Protein AF-A0A9D0W430-F1 (afdb_monomer_lite)

pLDDT: mean 89.73, std 10.78, range [37.84, 97.94]

Radius of gyration: 21.1 Å; chains: 1; bounding box: 43×38×66 Å

Structure (mmCIF, N/CA/C/O backbone):
data_AF-A0A9D0W430-F1
#
_entry.id   AF-A0A9D0W430-F1
#
loop_
_atom_site.group_PDB
_atom_site.id
_atom_site.type_symbol
_atom_site.label_atom_id
_atom_site.label_alt_id
_atom_site.label_comp_id
_atom_site.label_asym_id
_atom_site.label_entity_id
_atom_site.label_seq_id
_atom_site.pdbx_PDB_ins_code
_atom_site.Cartn_x
_atom_site.Cartn_y
_atom_site.Cartn_z
_atom_site.occupancy
_atom_site.B_iso_or_equiv
_atom_site.auth_seq_id
_atom_site.auth_comp_id
_atom_site.auth_asym_id
_atom_site.auth_atom_id
_atom_site.pdbx_PDB_model_num
ATOM 1 N N . MET A 1 1 ? 15.452 22.248 -36.991 1.00 37.84 1 MET A N 1
ATOM 2 C CA . MET A 1 1 ? 14.142 22.224 -36.306 1.00 37.84 1 MET A CA 1
ATOM 3 C C . MET A 1 1 ? 14.072 20.968 -35.444 1.00 37.84 1 MET A C 1
ATOM 5 O O . MET A 1 1 ? 13.677 19.926 -35.947 1.00 37.84 1 MET A O 1
ATOM 9 N N . SER A 1 2 ? 14.527 21.017 -34.186 1.00 43.28 2 SER A N 1
ATOM 10 C CA . SER A 1 2 ? 14.255 19.931 -33.238 1.00 43.28 2 SER A CA 1
ATOM 11 C C . SER A 1 2 ? 12.850 20.156 -32.694 1.00 43.28 2 SER A C 1
ATOM 13 O O . SER A 1 2 ? 12.594 21.106 -31.958 1.00 43.28 2 SER A O 1
ATOM 15 N N . GLN A 1 3 ? 11.899 19.331 -33.122 1.00 42.31 3 GLN A N 1
ATOM 16 C CA . GLN A 1 3 ? 10.609 19.308 -32.454 1.00 42.31 3 GLN A CA 1
ATOM 17 C C . GLN A 1 3 ? 10.858 18.815 -31.029 1.00 42.31 3 GLN A C 1
ATOM 19 O O . GLN A 1 3 ? 11.274 17.676 -30.820 1.00 42.31 3 GLN A O 1
ATOM 24 N N . LEU A 1 4 ? 10.681 19.708 -30.053 1.00 47.97 4 LEU A N 1
ATOM 25 C CA . LEU A 1 4 ? 10.604 19.346 -28.647 1.00 47.97 4 LEU A CA 1
ATOM 26 C C . LEU A 1 4 ? 9.421 18.394 -28.516 1.00 47.97 4 LEU A C 1
ATOM 28 O O . LEU A 1 4 ? 8.266 18.813 -28.528 1.00 47.97 4 LEU A O 1
ATOM 32 N N . GLN A 1 5 ? 9.729 17.104 -28.453 1.00 48.03 5 GLN A N 1
ATOM 33 C CA . GLN A 1 5 ? 8.785 16.046 -28.155 1.00 48.03 5 GLN A CA 1
ATOM 34 C C . GLN A 1 5 ? 8.274 16.296 -26.731 1.00 48.03 5 GLN A C 1
ATOM 36 O O . GLN A 1 5 ? 8.868 15.840 -25.755 1.00 48.03 5 GLN A O 1
ATOM 41 N N . GLN A 1 6 ? 7.224 17.113 -26.603 1.00 46.03 6 GLN A N 1
ATOM 42 C CA . GLN A 1 6 ? 6.538 17.323 -25.337 1.00 46.03 6 GLN A CA 1
ATOM 43 C C . GLN A 1 6 ? 6.078 15.952 -24.850 1.00 46.03 6 GLN A C 1
ATOM 45 O O . GLN A 1 6 ? 5.343 15.243 -25.541 1.00 46.03 6 GLN A O 1
ATOM 50 N N . SER A 1 7 ? 6.581 15.532 -23.689 1.00 48.78 7 SER A N 1
ATOM 51 C CA . SER A 1 7 ? 6.160 14.273 -23.096 1.00 48.78 7 SER A CA 1
ATOM 52 C C . SER A 1 7 ? 4.683 14.394 -22.745 1.00 48.78 7 SER A C 1
ATOM 54 O O . SER A 1 7 ? 4.326 15.157 -21.855 1.00 48.78 7 SER A O 1
ATOM 56 N N . ILE A 1 8 ? 3.843 13.619 -23.430 1.00 60.22 8 ILE A N 1
ATOM 57 C CA . ILE A 1 8 ? 2.397 13.505 -23.171 1.00 60.22 8 ILE A CA 1
ATOM 58 C C . ILE A 1 8 ? 2.136 13.007 -21.730 1.00 60.22 8 ILE A C 1
ATOM 60 O O . ILE A 1 8 ? 1.049 13.176 -21.187 1.00 60.22 8 ILE A O 1
ATOM 64 N N . HIS A 1 9 ? 3.149 12.420 -21.083 1.00 67.00 9 HIS A N 1
ATOM 65 C CA . HIS A 1 9 ? 3.088 11.936 -19.710 1.00 67.00 9 HIS A CA 1
ATOM 66 C C . HIS A 1 9 ? 3.486 13.019 -18.687 1.00 67.00 9 HIS A C 1
ATOM 68 O O . HIS A 1 9 ? 4.538 13.648 -18.862 1.00 67.00 9 HIS A O 1
ATOM 74 N N . PRO A 1 10 ? 2.695 13.199 -17.608 1.00 71.06 10 PRO A N 1
ATOM 75 C CA . PRO A 1 10 ? 3.029 14.085 -16.497 1.00 71.06 10 PRO A CA 1
ATOM 76 C C . PRO A 1 10 ? 4.407 13.763 -15.906 1.00 71.06 10 PRO A C 1
ATOM 78 O O . PRO A 1 10 ? 4.806 12.600 -15.823 1.00 71.06 10 PRO A O 1
ATOM 81 N N . GLN A 1 11 ? 5.134 14.797 -15.484 1.00 80.38 11 GLN A N 1
ATOM 82 C CA . GLN A 1 11 ? 6.411 14.663 -14.784 1.00 80.38 11 GLN A CA 1
ATOM 83 C C . GLN A 1 11 ? 6.287 15.217 -13.369 1.00 80.38 11 GLN A C 1
ATOM 85 O O . GLN A 1 11 ? 5.570 16.188 -13.134 1.00 80.38 11 GLN A O 1
ATOM 90 N N . TRP A 1 12 ? 7.032 14.626 -12.436 1.00 85.31 12 TRP A N 1
ATOM 91 C CA . TRP A 1 12 ? 7.123 15.133 -11.072 1.00 85.31 12 TRP A CA 1
ATOM 92 C C . TRP A 1 12 ? 7.703 16.547 -11.062 1.00 85.31 12 TRP A C 1
ATOM 94 O O . TRP A 1 12 ? 8.753 16.796 -11.654 1.00 85.31 12 TRP A O 1
ATOM 104 N N . SER A 1 13 ? 7.052 17.452 -10.332 1.00 85.44 13 SER A N 1
ATOM 105 C CA . SER A 1 13 ? 7.482 18.849 -10.193 1.00 85.44 13 SER A CA 1
ATOM 106 C C . SER A 1 13 ? 8.866 18.991 -9.551 1.00 85.44 13 SER A C 1
ATOM 108 O O . SER A 1 13 ? 9.588 19.948 -9.823 1.00 85.44 13 SER A O 1
ATOM 110 N N . SER A 1 14 ? 9.258 18.040 -8.698 1.00 90.88 14 SER A N 1
ATOM 111 C CA . SER A 1 14 ? 10.585 17.988 -8.086 1.00 90.88 14 SER A CA 1
ATOM 112 C C . SER A 1 14 ? 10.960 16.572 -7.642 1.00 90.88 14 SER A C 1
ATOM 114 O O . SER A 1 14 ? 10.108 15.699 -7.468 1.00 90.88 14 SER A O 1
ATOM 116 N N . ARG A 1 15 ? 12.254 16.357 -7.366 1.00 90.44 15 ARG A N 1
ATOM 117 C CA . ARG A 1 15 ? 12.740 15.125 -6.720 1.00 90.44 15 ARG A CA 1
ATOM 118 C C . ARG A 1 15 ? 12.064 14.887 -5.367 1.00 90.44 15 ARG A C 1
ATOM 120 O O . ARG A 1 15 ? 11.788 13.743 -5.026 1.00 90.44 15 ARG A O 1
ATOM 127 N N . MET A 1 16 ? 11.804 15.954 -4.610 1.00 92.94 16 MET A N 1
ATOM 128 C CA . MET A 1 16 ? 11.148 15.848 -3.308 1.00 92.94 16 MET A CA 1
ATOM 129 C C . MET A 1 16 ? 9.696 15.389 -3.458 1.00 92.94 16 MET A C 1
ATOM 131 O O . MET A 1 16 ? 9.273 14.503 -2.726 1.00 92.94 16 MET A O 1
ATOM 135 N N . ALA A 1 17 ? 8.969 15.914 -4.450 1.00 90.62 17 ALA A N 1
ATOM 136 C CA . ALA A 1 17 ? 7.609 15.472 -4.754 1.00 90.62 17 ALA A CA 1
ATOM 137 C C . ALA A 1 17 ? 7.566 13.969 -5.073 1.00 90.62 17 ALA A C 1
ATOM 139 O O . ALA A 1 17 ? 6.748 13.250 -4.506 1.00 90.62 17 ALA A O 1
ATOM 140 N N . PHE A 1 18 ? 8.511 13.475 -5.883 1.00 90.31 18 PHE A N 1
ATOM 141 C CA . PHE A 1 18 ? 8.633 12.041 -6.157 1.00 90.31 18 PHE A CA 1
ATOM 142 C C . PHE A 1 18 ? 8.905 11.216 -4.890 1.00 90.31 18 PHE A C 1
ATOM 144 O O . PHE A 1 18 ? 8.244 10.207 -4.664 1.00 90.31 18 PHE A O 1
ATOM 151 N N . ILE A 1 19 ? 9.862 11.635 -4.051 1.00 92.31 19 ILE A N 1
ATOM 152 C CA . ILE A 1 19 ? 10.210 10.905 -2.820 1.00 92.31 19 ILE A CA 1
ATOM 153 C C . ILE A 1 19 ? 9.023 10.870 -1.854 1.00 92.31 19 ILE A C 1
ATOM 155 O O . ILE A 1 19 ? 8.736 9.819 -1.285 1.00 92.31 19 ILE A O 1
ATOM 159 N N . LEU A 1 20 ? 8.316 11.989 -1.682 1.00 92.25 20 LEU A N 1
ATOM 160 C CA . LEU A 1 20 ? 7.143 12.068 -0.813 1.00 92.25 20 LEU A CA 1
ATOM 161 C C . LEU A 1 20 ? 5.995 11.198 -1.333 1.00 92.25 20 LEU A C 1
ATOM 163 O O . LEU A 1 20 ? 5.412 10.454 -0.550 1.00 92.25 20 LEU A O 1
ATOM 167 N N . ALA A 1 21 ? 5.719 11.224 -2.640 1.00 90.75 21 ALA A N 1
ATOM 168 C CA . ALA A 1 21 ? 4.700 10.372 -3.248 1.00 90.75 21 ALA A CA 1
ATOM 169 C C . ALA A 1 21 ? 5.042 8.878 -3.105 1.00 90.75 21 ALA A C 1
ATOM 171 O O . ALA A 1 21 ? 4.198 8.090 -2.683 1.00 90.75 21 ALA A O 1
ATOM 172 N N . ALA A 1 22 ? 6.293 8.489 -3.378 1.00 90.94 22 ALA A N 1
ATOM 173 C CA . ALA A 1 22 ? 6.753 7.110 -3.216 1.00 90.94 22 ALA A CA 1
ATOM 174 C C . ALA A 1 22 ? 6.700 6.650 -1.748 1.00 90.94 22 ALA A C 1
ATOM 176 O O . ALA A 1 22 ? 6.273 5.534 -1.457 1.00 90.94 22 ALA A O 1
ATOM 177 N N . THR A 1 23 ? 7.079 7.526 -0.814 1.00 92.25 23 THR A N 1
ATOM 178 C CA . THR A 1 23 ? 7.006 7.240 0.627 1.00 92.25 23 THR A CA 1
ATOM 179 C C . THR A 1 23 ? 5.556 7.090 1.077 1.00 92.25 23 THR A C 1
ATOM 181 O O . THR A 1 23 ? 5.243 6.139 1.783 1.00 92.25 23 THR A O 1
ATOM 184 N N . GLY A 1 24 ? 4.657 7.971 0.631 1.00 90.12 24 GLY A N 1
ATOM 185 C CA . GLY A 1 24 ? 3.225 7.877 0.923 1.00 90.12 24 GLY A CA 1
ATOM 186 C C . GLY A 1 24 ? 2.564 6.629 0.332 1.00 90.12 24 GLY A C 1
ATOM 187 O O . GLY A 1 24 ? 1.658 6.075 0.942 1.00 90.12 24 GLY A O 1
ATOM 188 N N . ALA A 1 25 ? 3.042 6.142 -0.817 1.00 88.62 25 ALA A N 1
ATOM 189 C CA . ALA A 1 25 ? 2.579 4.880 -1.393 1.00 88.62 25 ALA A CA 1
ATOM 190 C C . ALA A 1 25 ? 3.052 3.649 -0.594 1.00 88.62 25 ALA A C 1
ATOM 192 O O . ALA A 1 25 ? 2.334 2.655 -0.520 1.00 88.62 25 ALA A O 1
ATOM 193 N N . ALA A 1 26 ? 4.246 3.706 0.008 1.00 89.62 26 ALA A N 1
ATOM 194 C CA . ALA A 1 26 ? 4.822 2.602 0.780 1.00 89.62 26 ALA A CA 1
ATOM 195 C C . ALA A 1 26 ? 4.385 2.587 2.258 1.00 89.62 26 ALA A C 1
ATOM 197 O O . ALA A 1 26 ? 4.288 1.524 2.874 1.00 89.62 26 ALA A O 1
ATOM 198 N N . VAL A 1 27 ? 4.138 3.758 2.848 1.00 89.56 27 VAL A N 1
ATOM 199 C CA . VAL A 1 27 ? 3.725 3.910 4.247 1.00 89.56 27 VAL A CA 1
ATOM 200 C C . VAL A 1 27 ? 2.207 4.016 4.313 1.00 89.56 27 VAL A C 1
ATOM 202 O O . VAL A 1 27 ? 1.622 5.008 3.895 1.00 89.56 27 VAL A O 1
ATOM 205 N N . GLY A 1 28 ? 1.555 3.010 4.894 1.00 87.19 28 GLY A N 1
ATOM 206 C CA . GLY A 1 28 ? 0.102 3.007 5.030 1.00 87.19 28 GLY A CA 1
ATOM 207 C C . GLY A 1 28 ? -0.407 2.111 6.150 1.00 87.19 28 GLY A C 1
ATOM 208 O O . GLY A 1 28 ? 0.360 1.616 6.979 1.00 87.19 28 GLY A O 1
ATOM 209 N N . LEU A 1 29 ? -1.721 1.871 6.137 1.00 83.00 29 LEU A N 1
ATOM 210 C CA . LEU A 1 29 ? -2.430 1.029 7.104 1.00 83.00 29 LEU A CA 1
ATOM 211 C C . LEU A 1 29 ? -1.774 -0.340 7.258 1.00 83.00 29 LEU A C 1
ATOM 213 O O . LEU A 1 29 ? -1.649 -0.803 8.384 1.00 83.00 29 LEU A O 1
ATOM 217 N N . GLY A 1 30 ? -1.263 -0.929 6.167 1.00 83.19 30 GLY A N 1
ATOM 218 C CA . GLY A 1 30 ? -0.499 -2.184 6.166 1.00 83.19 30 GLY A CA 1
ATOM 219 C C . GLY A 1 30 ? 0.532 -2.297 7.298 1.00 83.19 30 GLY A C 1
ATOM 220 O O . GLY A 1 30 ? 0.543 -3.303 8.013 1.00 83.19 30 GLY A O 1
ATOM 221 N N . ASN A 1 31 ? 1.314 -1.236 7.517 1.00 89.94 31 ASN A N 1
ATOM 222 C CA . ASN A 1 31 ? 2.367 -1.189 8.535 1.00 89.94 31 ASN A CA 1
ATOM 223 C C . ASN A 1 31 ? 1.819 -1.016 9.957 1.00 89.94 31 ASN A C 1
ATOM 225 O O . ASN A 1 31 ? 2.469 -1.417 10.915 1.00 89.94 31 ASN A O 1
ATOM 229 N N . ILE A 1 32 ? 0.631 -0.429 10.099 1.00 87.25 32 ILE A N 1
ATOM 230 C CA . ILE A 1 32 ? 0.014 -0.128 11.396 1.00 87.25 32 ILE A CA 1
ATOM 231 C C . ILE A 1 32 ? -0.806 -1.316 11.903 1.00 87.25 32 ILE A C 1
ATOM 233 O O . ILE A 1 32 ? -0.880 -1.546 13.104 1.00 87.25 32 ILE A O 1
ATOM 237 N N . TRP A 1 33 ? -1.416 -2.084 11.000 1.00 86.00 33 TRP A N 1
ATOM 238 C CA . TRP A 1 33 ? -2.437 -3.059 11.381 1.00 86.00 33 TRP A CA 1
ATOM 239 C C . TRP A 1 33 ? -2.031 -4.524 11.144 1.00 86.00 33 TRP A C 1
ATOM 241 O O . TRP A 1 33 ? -2.116 -5.358 12.038 1.00 86.00 33 TRP A O 1
ATOM 251 N N . LYS A 1 34 ? -1.502 -4.842 9.960 1.00 88.50 34 LYS A N 1
ATOM 252 C CA . LYS A 1 34 ? -1.248 -6.200 9.474 1.00 88.50 34 LYS A CA 1
ATOM 253 C C . LYS A 1 34 ? 0.151 -6.620 9.858 1.00 88.50 34 LYS A C 1
ATOM 255 O O . LYS A 1 34 ? 0.339 -7.761 10.256 1.00 88.50 34 LYS A O 1
ATOM 260 N N . PHE A 1 35 ? 1.113 -5.702 9.784 1.00 93.81 35 PHE A N 1
ATOM 261 C CA . PHE A 1 35 ? 2.471 -5.984 10.225 1.00 93.81 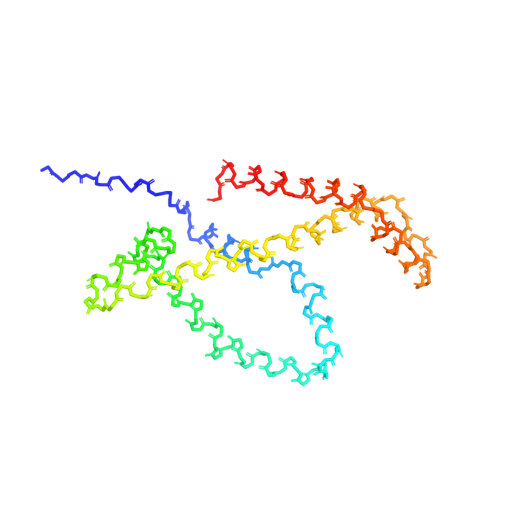35 PHE A CA 1
ATOM 262 C C . PHE A 1 35 ? 2.531 -6.378 11.713 1.00 93.81 35 PHE A C 1
ATOM 264 O O . PHE A 1 35 ? 3.070 -7.452 11.984 1.00 93.81 35 PHE A O 1
ATOM 271 N N . PRO A 1 36 ? 1.939 -5.632 12.673 1.00 92.81 36 PRO A N 1
ATOM 272 C CA . PRO A 1 36 ? 1.958 -6.043 14.078 1.00 92.81 36 PRO A CA 1
ATOM 273 C C . PRO A 1 36 ? 1.171 -7.330 14.325 1.00 92.81 36 PRO A C 1
ATOM 275 O O . PRO A 1 36 ? 1.634 -8.174 15.085 1.00 92.81 36 PRO A O 1
ATOM 278 N N . TYR A 1 37 ? 0.032 -7.508 13.647 1.00 91.62 37 TYR A N 1
ATOM 279 C CA . TYR A 1 37 ? -0.783 -8.720 13.746 1.00 91.62 37 TYR A CA 1
ATOM 280 C C . TYR A 1 37 ? 0.005 -9.972 13.329 1.00 91.62 37 TYR A C 1
ATOM 282 O O . TYR A 1 37 ? 0.190 -10.883 14.130 1.00 91.62 37 TYR A O 1
ATOM 290 N N . ILE A 1 38 ? 0.570 -9.973 12.116 1.00 93.12 38 ILE A N 1
ATOM 291 C CA . ILE A 1 38 ? 1.371 -11.097 11.608 1.00 93.12 38 ILE A CA 1
ATOM 292 C C . ILE A 1 38 ? 2.617 -11.300 12.470 1.00 93.12 38 ILE A C 1
ATOM 294 O O . ILE A 1 38 ? 2.963 -12.434 12.785 1.00 93.12 38 ILE A O 1
ATOM 298 N N . THR A 1 39 ? 3.275 -10.217 12.887 1.00 94.75 39 THR A N 1
ATOM 299 C CA . THR A 1 39 ? 4.444 -10.295 13.771 1.00 94.75 39 THR A CA 1
ATOM 300 C C . THR A 1 39 ? 4.090 -10.978 15.090 1.00 94.75 39 THR A C 1
ATOM 302 O O . THR A 1 39 ? 4.808 -11.877 15.518 1.00 94.75 39 THR A O 1
ATOM 305 N N . GLY A 1 40 ? 2.971 -10.597 15.712 1.00 92.62 40 GLY A N 1
ATOM 306 C CA . GLY A 1 40 ? 2.483 -11.210 16.945 1.00 92.62 40 GLY A CA 1
ATOM 307 C C . GLY A 1 40 ? 2.195 -12.703 16.788 1.00 92.62 40 GLY A C 1
ATOM 308 O O . GLY A 1 40 ? 2.597 -13.490 17.640 1.00 92.62 40 GLY A O 1
ATOM 309 N N . GLU A 1 41 ? 1.577 -13.105 15.676 1.00 95.06 41 GLU A N 1
ATOM 310 C CA . GLU A 1 41 ? 1.248 -14.511 15.401 1.00 95.06 41 GLU A CA 1
ATOM 311 C C . GLU A 1 41 ? 2.456 -15.376 14.999 1.00 95.06 41 GLU A C 1
ATOM 313 O O . GLU A 1 41 ? 2.429 -16.587 15.199 1.00 95.06 41 GLU A O 1
ATOM 318 N N . ASN A 1 42 ? 3.527 -14.787 14.455 1.00 94.31 42 ASN A N 1
ATOM 319 C CA . ASN A 1 42 ? 4.651 -15.526 13.856 1.00 94.31 42 ASN A CA 1
ATOM 320 C C . ASN A 1 42 ? 5.946 -15.495 14.690 1.00 94.31 42 ASN A C 1
ATOM 322 O O . ASN A 1 42 ? 7.038 -15.682 14.159 1.00 94.31 42 ASN A O 1
ATOM 326 N N . GLY A 1 43 ? 5.856 -15.279 16.004 1.00 90.94 43 GLY A N 1
ATOM 327 C CA . GLY A 1 43 ? 7.026 -15.335 16.895 1.00 90.94 43 GLY A CA 1
ATOM 328 C C . GLY A 1 43 ? 7.731 -13.993 17.116 1.00 90.94 43 GLY A C 1
ATOM 329 O O . GLY A 1 43 ? 8.902 -13.955 17.503 1.00 90.94 43 GLY A O 1
ATOM 330 N N . GLY A 1 44 ? 7.030 -12.880 16.893 1.00 94.81 44 GLY A N 1
ATOM 331 C CA . GLY A 1 44 ? 7.440 -11.548 17.327 1.00 94.81 44 GLY A CA 1
ATOM 332 C C . GLY A 1 44 ? 8.777 -11.108 16.735 1.00 94.81 44 GLY A C 1
ATOM 333 O O . GLY A 1 44 ? 8.945 -11.006 15.522 1.00 94.81 44 GLY A O 1
ATOM 334 N N . GLY A 1 45 ? 9.756 -10.848 17.603 1.00 94.31 45 GLY A N 1
ATOM 335 C CA . GLY A 1 45 ? 11.065 -10.326 17.202 1.00 94.31 45 GLY A CA 1
ATOM 336 C C . GLY A 1 45 ? 11.847 -11.232 16.244 1.00 94.31 45 GLY A C 1
ATOM 337 O O . GLY A 1 45 ? 12.541 -10.721 15.366 1.00 94.31 45 GLY A O 1
ATOM 338 N N . ALA A 1 46 ? 11.706 -12.559 16.349 1.00 94.69 46 ALA A N 1
ATOM 339 C CA . ALA A 1 46 ? 12.378 -13.486 15.436 1.00 94.69 46 ALA A CA 1
ATOM 340 C C . ALA A 1 46 ? 11.854 -13.336 13.997 1.00 94.69 46 ALA A C 1
ATOM 342 O O . ALA A 1 46 ? 12.642 -13.266 13.053 1.00 94.69 46 ALA A O 1
ATOM 343 N N . PHE A 1 47 ? 10.534 -13.193 13.841 1.00 95.94 47 PHE A N 1
ATOM 344 C CA . PHE A 1 47 ? 9.911 -12.882 12.556 1.00 95.94 47 PHE A CA 1
ATOM 345 C C . PHE A 1 47 ? 10.408 -11.545 12.002 1.00 95.94 47 PHE A C 1
ATOM 347 O O . PHE A 1 47 ? 10.766 -11.468 10.829 1.00 95.94 47 PHE A O 1
ATOM 354 N N . VAL A 1 48 ? 10.499 -10.509 12.845 1.00 96.44 48 VAL A N 1
ATOM 355 C CA . VAL A 1 48 ? 10.979 -9.182 12.423 1.00 96.44 48 VAL A CA 1
ATOM 356 C C . VAL A 1 48 ? 12.405 -9.245 11.872 1.00 96.44 48 VAL A C 1
ATOM 358 O O . VAL A 1 48 ? 12.681 -8.623 10.849 1.00 96.44 48 VAL A O 1
ATOM 361 N N . LEU A 1 49 ? 13.309 -10.011 12.490 1.00 96.88 49 LEU A N 1
ATOM 362 C CA . LEU A 1 49 ? 14.682 -10.149 11.989 1.00 96.88 49 LEU A CA 1
ATOM 363 C C . LEU A 1 49 ? 14.721 -10.760 10.583 1.00 96.88 49 LEU A C 1
ATOM 365 O O . LEU A 1 49 ? 15.369 -10.209 9.693 1.00 96.88 49 LEU A O 1
ATOM 369 N N . VAL A 1 50 ? 13.992 -11.858 10.361 1.00 96.38 50 VAL A N 1
ATOM 370 C CA . VAL A 1 50 ? 13.903 -12.494 9.035 1.00 96.38 50 VAL A CA 1
ATOM 371 C C . VAL A 1 50 ? 13.242 -11.552 8.026 1.00 96.38 50 VAL A C 1
ATOM 373 O O . VAL A 1 50 ? 13.747 -11.386 6.917 1.00 96.38 50 VAL A O 1
ATOM 376 N N . TYR A 1 51 ? 12.168 -10.869 8.428 1.00 95.38 51 TYR A N 1
ATOM 377 C CA . TYR A 1 51 ? 11.485 -9.864 7.615 1.00 95.38 51 TYR A CA 1
ATOM 378 C C . TYR A 1 51 ? 12.438 -8.757 7.147 1.00 95.38 51 TYR A C 1
ATOM 380 O O . TYR A 1 51 ? 12.449 -8.424 5.963 1.00 95.38 51 TYR A O 1
ATOM 388 N N . LEU A 1 52 ? 13.281 -8.219 8.036 1.00 96.44 52 LEU A N 1
ATOM 389 C CA . LEU A 1 52 ? 14.250 -7.173 7.696 1.00 96.44 52 LEU A CA 1
ATOM 390 C C . LEU A 1 52 ? 15.329 -7.668 6.726 1.00 96.44 52 LEU A C 1
ATOM 392 O O . LEU A 1 52 ? 15.693 -6.944 5.798 1.00 96.44 52 LEU A O 1
ATOM 396 N N . VAL A 1 53 ? 15.806 -8.904 6.891 1.00 97.94 53 VAL A N 1
ATOM 397 C CA . VAL A 1 53 ? 16.755 -9.520 5.950 1.00 97.94 53 VAL A CA 1
ATOM 398 C C . VAL A 1 53 ? 16.118 -9.671 4.566 1.00 97.94 53 VAL A C 1
ATOM 400 O O . VAL A 1 53 ? 16.713 -9.262 3.568 1.00 97.94 53 VAL A O 1
ATOM 403 N N . CYS A 1 54 ? 14.889 -10.184 4.486 1.00 97.38 54 CYS A N 1
ATOM 404 C CA . CYS A 1 54 ? 14.151 -10.279 3.225 1.00 97.38 54 CYS A CA 1
ATOM 405 C C . CYS A 1 54 ? 13.880 -8.899 2.606 1.00 97.38 54 CYS A C 1
ATOM 407 O O . CYS A 1 54 ? 13.978 -8.733 1.390 1.00 97.38 54 CYS A O 1
ATOM 409 N N . LEU A 1 55 ? 13.583 -7.886 3.421 1.00 95.88 55 LEU A N 1
ATOM 410 C CA . LEU A 1 55 ? 13.365 -6.518 2.957 1.00 95.88 55 LEU A CA 1
ATOM 411 C C . LEU A 1 55 ? 14.634 -5.929 2.324 1.00 95.88 55 LEU A C 1
ATOM 413 O O . LEU A 1 55 ? 14.572 -5.324 1.249 1.00 95.88 55 LEU A O 1
ATOM 417 N N . ALA A 1 56 ? 15.790 -6.142 2.951 1.00 97.12 56 ALA A N 1
ATOM 418 C CA . ALA A 1 56 ? 17.070 -5.673 2.436 1.00 97.12 56 ALA A CA 1
ATOM 419 C C . ALA A 1 56 ? 17.499 -6.423 1.163 1.00 97.12 56 ALA A C 1
ATOM 421 O O . ALA A 1 56 ? 17.930 -5.794 0.199 1.00 97.12 56 ALA A O 1
ATOM 422 N N . LEU A 1 57 ? 17.365 -7.754 1.142 1.00 97.94 57 LEU A N 1
ATOM 423 C CA . LEU A 1 57 ? 17.916 -8.595 0.073 1.00 97.94 57 LEU A CA 1
ATOM 424 C C . LEU A 1 57 ? 16.969 -8.830 -1.107 1.00 97.94 57 LEU A C 1
ATOM 426 O O . LEU A 1 57 ? 17.438 -9.124 -2.201 1.00 97.94 57 LEU A O 1
ATOM 430 N N . VAL A 1 58 ? 15.654 -8.720 -0.907 1.00 97.25 58 VAL A N 1
ATOM 431 C CA . VAL A 1 58 ? 14.650 -9.042 -1.935 1.00 97.25 58 VAL A CA 1
ATOM 432 C C . VAL A 1 58 ? 13.814 -7.819 -2.284 1.00 97.25 58 VAL A C 1
ATOM 434 O O . VAL A 1 58 ? 13.795 -7.402 -3.441 1.00 97.25 58 VAL A O 1
ATOM 437 N N . ALA A 1 59 ? 13.162 -7.195 -1.299 1.00 96.00 59 ALA A N 1
ATOM 438 C CA . ALA A 1 59 ? 12.248 -6.085 -1.577 1.00 96.00 59 ALA A CA 1
ATOM 439 C C . ALA A 1 59 ? 12.983 -4.852 -2.128 1.00 96.00 59 ALA A C 1
ATOM 441 O O . ALA A 1 59 ? 12.533 -4.246 -3.098 1.00 96.00 59 ALA A O 1
ATOM 442 N N . THR A 1 60 ? 14.141 -4.506 -1.556 1.00 96.19 60 THR A N 1
ATOM 443 C CA . THR A 1 60 ? 14.907 -3.325 -1.983 1.00 96.19 60 THR A CA 1
ATOM 444 C C . THR A 1 60 ? 15.410 -3.443 -3.433 1.00 96.19 60 THR A C 1
ATOM 446 O O . THR A 1 60 ? 15.158 -2.519 -4.211 1.00 96.19 60 THR A O 1
ATOM 449 N N . PRO A 1 61 ? 16.046 -4.554 -3.868 1.00 97.44 61 PRO A N 1
ATOM 450 C CA . PRO A 1 61 ? 16.424 -4.729 -5.273 1.00 97.44 61 PRO A CA 1
ATOM 451 C C . PRO A 1 61 ? 15.242 -4.718 -6.244 1.00 97.44 61 PRO A C 1
ATOM 453 O O . PRO A 1 61 ? 15.350 -4.128 -7.322 1.00 97.44 61 PRO A O 1
ATOM 456 N N . ILE A 1 62 ? 14.110 -5.327 -5.871 1.00 96.19 62 ILE A N 1
ATOM 457 C CA . ILE A 1 62 ? 12.894 -5.311 -6.697 1.00 96.19 62 ILE A CA 1
ATOM 458 C C . ILE A 1 62 ? 12.389 -3.875 -6.858 1.00 96.19 62 ILE A C 1
ATOM 460 O O . ILE A 1 62 ? 12.208 -3.424 -7.985 1.00 96.19 62 ILE A O 1
ATOM 464 N N . MET A 1 63 ? 12.272 -3.118 -5.764 1.00 95.56 63 MET A N 1
ATOM 465 C CA . MET A 1 63 ? 11.837 -1.718 -5.794 1.00 95.56 63 MET A CA 1
ATOM 466 C C . MET A 1 63 ? 12.746 -0.852 -6.679 1.00 95.56 63 MET A C 1
ATOM 468 O O . MET A 1 63 ? 12.265 -0.071 -7.500 1.00 95.56 63 MET A O 1
ATOM 472 N N . ILE A 1 64 ? 14.070 -0.995 -6.549 1.00 96.31 64 ILE A N 1
ATOM 473 C CA . ILE A 1 64 ? 15.028 -0.269 -7.398 1.00 96.31 64 ILE A CA 1
ATOM 474 C C . ILE A 1 64 ? 14.818 -0.641 -8.872 1.00 96.31 64 ILE A C 1
ATOM 476 O O . ILE A 1 64 ? 14.796 0.245 -9.730 1.00 96.31 64 ILE A O 1
ATOM 480 N N . SER A 1 65 ? 14.617 -1.928 -9.162 1.00 95.19 65 SER A N 1
ATOM 481 C CA . SER A 1 65 ? 14.373 -2.425 -10.519 1.00 95.19 65 SER A CA 1
ATOM 482 C C . SER A 1 65 ? 13.086 -1.846 -11.110 1.00 95.19 65 SER A C 1
ATOM 484 O O . SER A 1 65 ? 13.111 -1.321 -12.221 1.00 95.19 65 SER A O 1
ATOM 486 N N . GLU A 1 66 ? 11.983 -1.847 -10.362 1.00 94.38 66 GLU A N 1
ATOM 487 C CA . GLU A 1 66 ? 10.704 -1.271 -10.796 1.00 94.38 66 GLU A CA 1
ATOM 488 C C . GLU A 1 66 ? 10.817 0.230 -11.082 1.00 94.38 66 GLU A C 1
ATOM 490 O O . GLU A 1 66 ? 10.377 0.698 -12.136 1.00 94.38 66 GLU A O 1
ATOM 495 N N . ILE A 1 67 ? 11.484 0.988 -10.204 1.00 93.25 67 ILE A N 1
ATOM 496 C CA . ILE A 1 67 ? 11.725 2.424 -10.409 1.00 93.25 67 ILE A CA 1
ATOM 497 C C . ILE A 1 67 ? 12.581 2.657 -11.663 1.00 93.25 67 ILE A C 1
ATOM 499 O O . ILE A 1 67 ? 12.300 3.565 -12.453 1.00 93.25 67 ILE A O 1
ATOM 503 N N . MET A 1 68 ? 13.622 1.847 -11.883 1.00 94.38 68 MET A N 1
ATOM 504 C CA . MET A 1 68 ? 14.478 1.944 -13.069 1.00 94.38 68 MET A CA 1
ATOM 505 C C . MET A 1 68 ? 13.709 1.648 -14.363 1.00 94.38 68 MET A C 1
ATOM 507 O O . MET A 1 68 ? 13.824 2.417 -15.324 1.00 94.38 68 MET A O 1
ATOM 511 N N . LEU A 1 69 ? 12.909 0.578 -14.383 1.00 94.12 69 LEU A N 1
ATOM 512 C CA . LEU A 1 69 ? 12.077 0.185 -15.525 1.00 94.12 69 LEU A CA 1
ATOM 513 C C . LEU A 1 69 ? 11.004 1.244 -15.820 1.00 94.12 69 LEU A C 1
ATOM 515 O O . LEU A 1 69 ? 10.838 1.653 -16.973 1.00 94.12 69 LEU A O 1
ATOM 519 N N . GLY A 1 70 ? 10.330 1.763 -14.791 1.00 92.25 70 GLY A N 1
ATOM 520 C CA . GLY A 1 70 ? 9.348 2.841 -14.924 1.00 92.25 70 GLY A CA 1
ATOM 521 C C . GLY A 1 70 ? 9.966 4.125 -15.481 1.00 92.25 70 GLY A C 1
ATOM 522 O O . GLY A 1 70 ? 9.443 4.723 -16.422 1.00 92.25 70 GLY A O 1
ATOM 523 N N . ARG A 1 71 ? 11.148 4.514 -14.984 1.00 90.88 71 ARG A N 1
ATOM 524 C CA . ARG A 1 71 ? 11.865 5.709 -15.458 1.00 90.88 71 ARG A CA 1
ATOM 525 C C . ARG A 1 71 ? 12.353 5.582 -16.904 1.00 90.88 71 ARG A C 1
ATOM 527 O O . ARG A 1 71 ? 12.382 6.590 -17.614 1.00 90.88 71 ARG A O 1
ATOM 534 N N . ARG A 1 72 ? 12.754 4.377 -17.334 1.00 91.94 72 ARG A N 1
ATOM 535 C CA . ARG A 1 72 ? 13.205 4.109 -18.711 1.00 91.94 72 ARG A CA 1
ATOM 536 C C . ARG A 1 72 ? 12.035 4.038 -19.691 1.00 91.94 72 ARG A C 1
ATOM 538 O O . ARG A 1 72 ? 12.121 4.628 -20.762 1.00 91.94 72 ARG A O 1
ATOM 545 N N . SER A 1 73 ? 10.9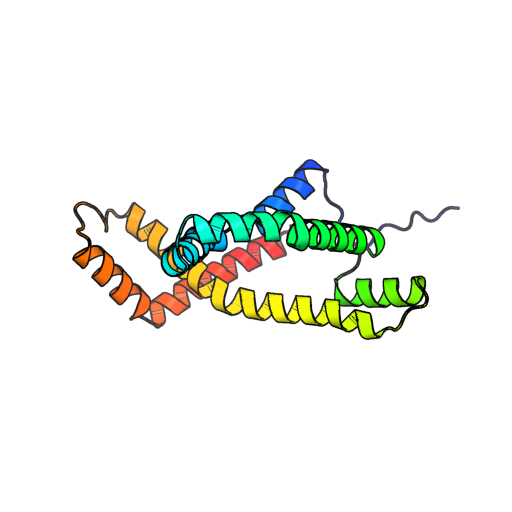55 3.347 -19.326 1.00 91.75 73 SER A N 1
ATOM 546 C CA . SER A 1 73 ? 9.787 3.189 -20.200 1.00 91.75 73 SER A CA 1
ATOM 547 C C . SER A 1 73 ? 8.941 4.458 -20.305 1.00 91.75 73 SER A C 1
ATOM 549 O O . SER A 1 73 ? 8.476 4.770 -21.399 1.00 91.75 73 SER A O 1
ATOM 551 N N . ARG A 1 74 ? 8.766 5.199 -19.197 1.00 88.31 74 ARG A N 1
ATOM 552 C CA . ARG A 1 74 ? 7.866 6.365 -19.067 1.00 88.31 74 ARG A CA 1
ATOM 553 C C . ARG A 1 74 ? 6.430 6.079 -19.520 1.00 88.31 74 ARG A C 1
ATOM 555 O O . ARG A 1 74 ? 5.770 6.952 -20.070 1.00 88.31 74 ARG A O 1
ATOM 562 N N . MET A 1 75 ? 5.969 4.849 -19.316 1.00 90.19 75 MET A N 1
ATOM 563 C CA . MET A 1 75 ? 4.645 4.365 -19.708 1.00 90.19 75 MET A CA 1
ATOM 564 C C . MET A 1 75 ? 4.006 3.622 -18.531 1.00 90.19 75 MET A C 1
ATOM 566 O O . MET A 1 75 ? 4.667 3.360 -17.525 1.00 90.19 75 MET A O 1
ATOM 570 N N . ASN A 1 76 ? 2.723 3.265 -18.645 1.00 91.62 76 ASN A N 1
ATOM 571 C CA . ASN A 1 76 ? 2.092 2.383 -17.659 1.00 91.62 76 ASN A CA 1
ATOM 572 C C . ASN A 1 76 ? 2.794 1.004 -17.615 1.00 91.62 76 ASN A C 1
ATOM 574 O O . ASN A 1 76 ? 3.456 0.637 -18.588 1.00 91.62 76 ASN A O 1
ATOM 578 N N . PRO A 1 77 ? 2.651 0.220 -16.527 1.00 92.88 77 PRO A N 1
ATOM 579 C CA . PRO A 1 77 ? 3.409 -1.022 -16.341 1.00 92.88 77 PRO A CA 1
ATOM 580 C C . PRO A 1 77 ? 3.279 -2.025 -17.495 1.00 92.88 77 PRO A C 1
ATOM 582 O O . PRO A 1 77 ? 4.266 -2.641 -17.887 1.00 92.88 77 PRO A O 1
ATOM 585 N N . ILE A 1 78 ? 2.086 -2.161 -18.082 1.00 95.12 78 ILE A N 1
ATOM 586 C CA . ILE A 1 78 ? 1.819 -3.110 -19.173 1.00 95.12 78 ILE A CA 1
ATOM 587 C C . ILE A 1 78 ? 2.558 -2.684 -20.448 1.00 95.12 78 ILE A C 1
ATOM 589 O O . ILE A 1 78 ? 3.340 -3.453 -21.008 1.00 95.12 78 ILE A O 1
ATOM 593 N N . GLN A 1 79 ? 2.343 -1.448 -20.898 1.00 93.81 79 GLN A N 1
ATOM 594 C CA . GLN A 1 79 ? 2.975 -0.928 -22.113 1.00 93.81 79 GLN A CA 1
ATOM 595 C C . GLN A 1 79 ? 4.486 -0.747 -21.934 1.00 93.81 79 GLN A C 1
ATOM 597 O O . GLN A 1 79 ? 5.257 -0.977 -22.863 1.00 93.81 79 GLN A O 1
ATOM 602 N N . GLY A 1 80 ? 4.918 -0.365 -20.731 1.00 94.31 80 GLY A N 1
ATOM 603 C CA . GLY A 1 80 ? 6.323 -0.193 -20.396 1.00 94.31 80 GLY A CA 1
ATOM 604 C C . GLY A 1 80 ? 7.090 -1.507 -20.465 1.00 94.31 80 GLY A C 1
ATOM 605 O O . GLY A 1 80 ? 8.140 -1.557 -21.104 1.00 94.31 80 GLY A O 1
ATOM 606 N N . MET A 1 81 ? 6.542 -2.582 -19.894 1.00 95.75 81 MET A N 1
ATOM 607 C CA . MET A 1 81 ? 7.151 -3.909 -19.990 1.00 95.75 81 MET A CA 1
ATOM 608 C C . MET A 1 81 ? 7.164 -4.433 -21.426 1.00 95.75 81 MET A C 1
ATOM 610 O O . MET A 1 81 ? 8.181 -4.971 -21.858 1.00 95.75 81 MET A O 1
ATOM 614 N N . GLU A 1 82 ? 6.097 -4.228 -22.203 1.00 94.75 82 GLU A N 1
ATOM 615 C CA . GLU A 1 82 ? 6.082 -4.609 -23.621 1.00 94.75 82 GLU A CA 1
ATOM 616 C C . GLU A 1 82 ? 7.176 -3.883 -24.418 1.00 94.75 82 GLU A C 1
ATOM 618 O O . GLU A 1 82 ? 7.969 -4.515 -25.122 1.00 94.75 82 GLU A O 1
ATOM 623 N N . ARG A 1 83 ? 7.257 -2.556 -24.270 1.00 93.75 83 ARG A N 1
ATOM 624 C CA . ARG A 1 83 ? 8.246 -1.721 -24.955 1.00 93.75 83 ARG A CA 1
ATOM 625 C C . ARG A 1 83 ? 9.672 -2.123 -24.591 1.00 93.75 83 ARG A C 1
ATOM 627 O O . ARG A 1 83 ? 10.488 -2.332 -25.484 1.00 93.75 83 ARG A O 1
ATOM 634 N N . LEU A 1 84 ? 9.970 -2.251 -23.298 1.00 94.50 84 LEU A N 1
ATOM 635 C CA . LEU A 1 84 ? 11.309 -2.609 -22.822 1.00 94.50 84 LEU A CA 1
ATOM 636 C C . LEU A 1 84 ? 11.723 -4.016 -23.262 1.00 94.50 84 LEU A C 1
ATOM 638 O O . LEU A 1 84 ? 12.903 -4.239 -23.540 1.00 94.50 84 LEU A O 1
ATOM 642 N N . SER A 1 85 ? 10.764 -4.938 -23.373 1.00 94.38 85 SER A N 1
ATOM 643 C CA . SER A 1 85 ? 11.018 -6.293 -23.872 1.00 94.38 85 SER A CA 1
ATOM 644 C C . SER A 1 85 ? 11.438 -6.276 -25.340 1.00 94.38 85 SER A C 1
ATOM 646 O O . SER A 1 85 ? 12.449 -6.877 -25.699 1.00 94.38 85 SER A O 1
ATOM 648 N N . ARG A 1 86 ? 10.718 -5.509 -26.172 1.00 93.25 86 ARG A N 1
ATOM 649 C CA . ARG A 1 86 ? 11.061 -5.313 -27.589 1.00 93.25 86 ARG A CA 1
ATOM 650 C C . ARG A 1 86 ? 12.413 -4.610 -27.754 1.00 93.25 86 ARG A C 1
ATOM 652 O O . ARG A 1 86 ? 13.238 -5.071 -28.533 1.00 93.25 86 ARG A O 1
ATOM 659 N N . GLU A 1 87 ? 12.666 -3.536 -26.999 1.00 93.75 87 GLU A N 1
ATOM 660 C CA . GLU A 1 87 ? 13.941 -2.794 -27.040 1.00 93.75 87 GLU A CA 1
ATOM 661 C C . GLU A 1 87 ? 15.145 -3.655 -26.634 1.00 93.75 87 GLU A C 1
ATOM 663 O O . GLU A 1 87 ? 16.243 -3.464 -27.152 1.00 93.75 87 GLU A O 1
ATOM 668 N N . SER A 1 88 ? 14.949 -4.594 -25.707 1.00 93.62 88 SER A N 1
ATOM 669 C CA . SER A 1 88 ? 16.016 -5.468 -25.203 1.00 93.62 88 SER A CA 1
ATOM 670 C C . SER A 1 88 ? 16.129 -6.784 -25.981 1.00 93.62 88 SER A C 1
ATOM 672 O O . SER A 1 88 ? 16.921 -7.641 -25.600 1.00 93.62 88 SER A O 1
ATOM 674 N N . ASN A 1 89 ? 15.346 -6.950 -27.054 1.00 93.12 89 ASN A N 1
ATOM 675 C CA . ASN A 1 89 ? 15.268 -8.161 -27.872 1.00 93.12 89 ASN A CA 1
ATOM 676 C C . ASN A 1 89 ? 15.005 -9.443 -27.051 1.00 93.12 89 ASN A C 1
ATOM 678 O O . ASN A 1 89 ? 15.587 -10.499 -27.303 1.00 93.12 89 ASN A O 1
ATOM 682 N N . VAL A 1 90 ? 14.134 -9.336 -26.042 1.00 94.19 90 VAL A N 1
ATOM 683 C CA . VAL A 1 90 ? 13.668 -10.457 -25.212 1.00 94.19 90 VAL A CA 1
ATOM 684 C C . VAL A 1 90 ? 12.193 -10.752 -25.487 1.00 94.19 90 VAL A C 1
ATOM 686 O O . VAL A 1 90 ? 11.480 -9.955 -26.098 1.00 94.19 90 VAL A O 1
ATOM 689 N N . SER A 1 91 ? 11.718 -11.910 -25.024 1.00 93.50 91 SER A N 1
ATOM 690 C CA . SER A 1 91 ? 10.327 -12.336 -25.216 1.00 93.50 91 SER A CA 1
ATOM 691 C C . SER A 1 91 ? 9.319 -11.303 -24.698 1.00 93.50 91 SER A C 1
ATOM 693 O O . SER A 1 91 ? 9.450 -10.787 -23.591 1.00 93.50 91 SER A O 1
ATOM 695 N N . THR A 1 92 ? 8.250 -11.052 -25.453 1.00 90.75 92 THR A N 1
ATOM 696 C CA . THR A 1 92 ? 7.150 -10.164 -25.037 1.00 90.75 92 THR A CA 1
ATOM 697 C C . THR A 1 92 ? 6.331 -10.720 -23.871 1.00 90.75 92 THR A C 1
ATOM 699 O O . THR A 1 92 ? 5.533 -9.988 -23.291 1.00 90.75 92 THR A O 1
ATOM 702 N N . ILE A 1 93 ? 6.567 -11.973 -23.458 1.00 94.00 93 ILE A N 1
ATOM 703 C CA . ILE A 1 93 ? 5.918 -12.591 -22.293 1.00 94.00 93 ILE A CA 1
ATOM 704 C C . ILE A 1 93 ? 6.135 -11.794 -20.997 1.00 94.00 93 ILE A C 1
ATOM 706 O O . ILE A 1 93 ? 5.293 -11.823 -20.103 1.00 94.00 93 ILE A O 1
ATOM 710 N N . TRP A 1 94 ? 7.220 -11.017 -20.914 1.00 92.19 94 TRP A N 1
ATOM 711 C CA . TRP A 1 94 ? 7.517 -10.132 -19.786 1.00 92.19 94 TRP A CA 1
ATOM 712 C C . TRP A 1 94 ? 6.483 -9.010 -19.601 1.00 92.19 94 TRP A C 1
ATOM 714 O O . TRP A 1 94 ? 6.361 -8.474 -18.500 1.00 92.19 94 TRP A O 1
ATOM 724 N N . GLN A 1 95 ? 5.659 -8.712 -20.616 1.00 93.81 95 GLN A N 1
ATOM 725 C CA . GLN A 1 95 ? 4.456 -7.883 -20.462 1.00 93.81 95 GLN A CA 1
ATOM 726 C C . GLN A 1 95 ? 3.502 -8.438 -19.389 1.00 93.81 95 GLN A C 1
ATOM 728 O O . GLN A 1 95 ? 2.808 -7.668 -18.722 1.00 93.81 95 GLN A O 1
ATOM 733 N N . GLY A 1 96 ? 3.500 -9.759 -19.176 1.00 94.31 96 GLY A N 1
ATOM 734 C CA . GLY A 1 96 ? 2.713 -10.425 -18.141 1.00 94.31 96 GLY A CA 1
ATOM 735 C C . GLY A 1 96 ? 3.001 -9.915 -16.727 1.00 94.31 96 GLY A C 1
ATOM 736 O O . GLY A 1 96 ? 2.083 -9.858 -15.916 1.00 94.31 96 GLY A O 1
ATOM 737 N N . VAL A 1 97 ? 4.224 -9.450 -16.441 1.00 94.31 97 VAL A N 1
ATOM 738 C CA . VAL A 1 97 ? 4.565 -8.830 -15.145 1.00 94.31 97 VAL A CA 1
ATOM 739 C C . VAL A 1 97 ? 3.772 -7.539 -14.933 1.00 94.31 97 VAL A C 1
ATOM 741 O O . VAL A 1 97 ? 3.242 -7.305 -13.849 1.00 94.31 97 VAL A O 1
ATOM 744 N N . GLY A 1 98 ? 3.621 -6.728 -15.985 1.00 94.31 98 GLY A N 1
ATOM 745 C CA . GLY A 1 98 ? 2.805 -5.515 -15.938 1.00 94.31 98 GLY A CA 1
ATOM 746 C C . GLY A 1 98 ? 1.328 -5.822 -15.682 1.00 94.31 98 GLY A C 1
ATOM 747 O O . GLY A 1 98 ? 0.695 -5.157 -14.865 1.00 94.31 98 GLY A O 1
ATOM 748 N N . TRP A 1 99 ? 0.790 -6.863 -16.327 1.00 96.50 99 TRP A N 1
ATOM 749 C CA . TRP A 1 99 ? -0.582 -7.325 -16.089 1.00 96.50 99 TRP A CA 1
ATOM 750 C C . TRP A 1 99 ? -0.787 -7.840 -14.668 1.00 96.50 99 TRP A C 1
ATOM 752 O O . TRP A 1 99 ? -1.756 -7.454 -14.015 1.00 96.50 99 TRP A O 1
ATOM 762 N N . LEU A 1 100 ? 0.138 -8.665 -14.173 1.00 96.69 100 LEU A N 1
ATOM 763 C CA . LEU A 1 100 ? 0.089 -9.189 -12.813 1.00 96.69 100 LEU A CA 1
ATOM 764 C C . LEU A 1 100 ? 0.076 -8.052 -11.786 1.00 96.69 100 LEU A C 1
ATOM 766 O O . LEU A 1 100 ? -0.722 -8.095 -10.857 1.00 96.69 100 LEU A O 1
ATOM 770 N N . GLY A 1 101 ? 0.892 -7.013 -11.988 1.00 94.50 101 GLY A N 1
ATOM 771 C CA . GLY A 1 101 ? 0.907 -5.831 -11.125 1.00 94.50 101 GLY A CA 1
ATOM 772 C C . GLY A 1 101 ? -0.430 -5.084 -11.099 1.00 94.50 101 GLY A C 1
ATOM 773 O O . GLY A 1 101 ? -0.914 -4.731 -10.026 1.00 94.50 101 GLY A O 1
ATOM 774 N N . VAL A 1 102 ? -1.071 -4.890 -12.258 1.00 95.81 102 VAL A N 1
ATOM 775 C CA . VAL A 1 102 ? 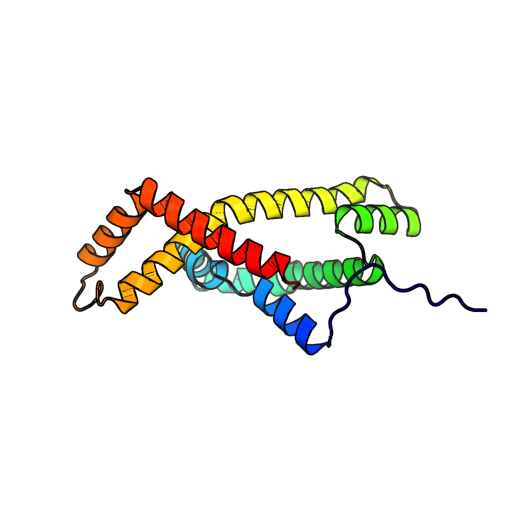-2.385 -4.223 -12.341 1.00 95.81 102 VAL A CA 1
ATOM 776 C C . VAL A 1 102 ? -3.477 -5.051 -11.662 1.00 95.81 102 VAL A C 1
ATOM 778 O O . VAL A 1 102 ? -4.259 -4.511 -10.880 1.00 95.81 102 VAL A O 1
ATOM 781 N N . VAL A 1 103 ? -3.513 -6.362 -11.910 1.00 97.62 103 VAL A N 1
ATOM 782 C CA . VAL A 1 103 ? -4.488 -7.270 -11.284 1.00 97.62 103 VAL A CA 1
ATOM 783 C C . VAL A 1 103 ? -4.272 -7.345 -9.772 1.00 97.62 103 VAL A C 1
ATOM 785 O O . VAL A 1 103 ? -5.230 -7.228 -9.010 1.00 97.62 103 VAL A O 1
ATOM 788 N N . ALA A 1 104 ? -3.021 -7.477 -9.323 1.00 96.31 104 ALA A N 1
ATOM 789 C CA . ALA A 1 104 ? -2.681 -7.472 -7.905 1.00 96.31 104 ALA A CA 1
ATOM 790 C C . ALA A 1 104 ? -3.088 -6.152 -7.240 1.00 96.31 104 ALA A C 1
ATOM 792 O O . ALA A 1 104 ? -3.721 -6.174 -6.189 1.00 96.31 104 ALA A O 1
ATOM 793 N N . GLY A 1 105 ? -2.801 -5.009 -7.872 1.00 94.69 105 GLY A N 1
ATOM 794 C CA . GLY A 1 105 ? -3.209 -3.694 -7.380 1.00 94.69 105 GLY A CA 1
ATOM 795 C C . GLY A 1 105 ? -4.727 -3.559 -7.241 1.00 94.69 105 GLY A C 1
ATOM 796 O O . GLY A 1 105 ? -5.204 -3.061 -6.225 1.00 94.69 105 GLY A O 1
ATOM 797 N N . PHE A 1 106 ? -5.491 -4.064 -8.213 1.00 95.81 106 PHE A N 1
ATOM 798 C CA . PHE A 1 106 ? -6.954 -4.067 -8.162 1.00 95.81 106 PHE A CA 1
ATOM 799 C C . PHE A 1 106 ? -7.499 -4.915 -7.001 1.00 95.81 106 PHE A C 1
ATOM 801 O O . PHE A 1 106 ? -8.334 -4.443 -6.231 1.00 95.81 106 PHE A O 1
ATOM 808 N N . ILE A 1 107 ? -6.991 -6.141 -6.836 1.00 96.56 107 ILE A N 1
ATOM 809 C CA . ILE A 1 107 ? -7.391 -7.044 -5.744 1.00 96.56 107 ILE A CA 1
ATOM 810 C C . ILE A 1 107 ? -6.989 -6.468 -4.382 1.00 96.56 107 ILE A C 1
ATOM 812 O O . ILE A 1 107 ? -7.746 -6.551 -3.418 1.00 96.56 107 ILE A O 1
ATOM 816 N N . ILE A 1 108 ? -5.800 -5.867 -4.283 1.00 94.62 108 ILE A N 1
ATOM 817 C CA . ILE A 1 108 ? -5.356 -5.227 -3.045 1.00 94.62 108 ILE A CA 1
ATOM 818 C C . ILE A 1 108 ? -6.284 -4.068 -2.703 1.00 94.62 108 ILE A C 1
ATOM 820 O O . ILE A 1 108 ? -6.780 -4.001 -1.581 1.00 94.62 108 ILE A O 1
ATOM 824 N N . LEU A 1 109 ? -6.579 -3.197 -3.669 1.00 94.06 109 LEU A N 1
ATOM 825 C CA . LEU A 1 109 ? -7.460 -2.055 -3.460 1.00 94.06 109 LEU A CA 1
ATOM 826 C C . LEU A 1 109 ? -8.860 -2.478 -2.996 1.00 94.06 109 LEU A C 1
ATOM 828 O O . LEU A 1 109 ? -9.412 -1.821 -2.115 1.00 94.06 109 LEU A O 1
ATOM 832 N N . SER A 1 110 ? -9.414 -3.576 -3.524 1.00 92.62 110 SER A N 1
ATOM 833 C CA . SER A 1 110 ? -10.779 -4.003 -3.194 1.00 92.62 110 SER A CA 1
ATOM 834 C C . SER A 1 110 ? -10.963 -4.320 -1.709 1.00 92.62 110 SER A C 1
ATOM 836 O O . SER A 1 110 ? -11.946 -3.890 -1.113 1.00 92.62 110 SER A O 1
ATOM 838 N N . TYR A 1 111 ? -10.020 -5.032 -1.080 1.00 91.12 111 TYR A N 1
ATOM 839 C CA . TYR A 1 111 ? -10.104 -5.283 0.362 1.00 91.12 111 TYR A CA 1
ATOM 840 C C . TYR A 1 111 ? -9.563 -4.097 1.173 1.00 91.12 111 TYR A C 1
ATOM 842 O O . TYR A 1 111 ? -10.097 -3.779 2.234 1.00 91.12 111 TYR A O 1
ATOM 850 N N . TYR A 1 112 ? -8.529 -3.407 0.679 1.00 92.69 112 TYR A N 1
ATOM 851 C CA . TYR A 1 112 ? -7.902 -2.283 1.378 1.00 92.69 112 TYR A CA 1
ATOM 852 C C . TYR A 1 112 ? -8.864 -1.104 1.557 1.00 92.69 112 TYR A C 1
ATOM 854 O O . TYR A 1 112 ? -8.839 -0.434 2.587 1.00 92.69 112 TYR A O 1
ATOM 862 N N . ALA A 1 113 ? -9.778 -0.896 0.609 1.00 93.56 113 ALA A N 1
ATOM 863 C CA . ALA A 1 113 ? -10.836 0.103 0.707 1.00 93.56 113 ALA A CA 1
ATOM 864 C C . ALA A 1 113 ? -11.784 -0.116 1.893 1.00 93.56 113 ALA A C 1
ATOM 866 O O . ALA A 1 113 ? -12.185 0.851 2.540 1.00 93.56 113 ALA A O 1
ATOM 867 N N . VAL A 1 114 ? -12.091 -1.370 2.237 1.00 92.94 114 VAL A N 1
ATOM 868 C CA . VAL A 1 114 ? -12.935 -1.696 3.402 1.00 92.94 114 VAL A CA 1
ATOM 869 C C . VAL A 1 114 ? -12.260 -1.228 4.690 1.00 92.94 114 VAL A C 1
ATOM 871 O O . VAL A 1 114 ? -12.876 -0.627 5.565 1.00 92.94 114 VAL A O 1
ATOM 874 N N . ILE A 1 115 ? -10.953 -1.438 4.764 1.00 91.94 115 ILE A N 1
ATOM 875 C CA . ILE A 1 115 ? -10.120 -1.166 5.934 1.00 91.94 115 ILE A CA 1
ATOM 876 C C . ILE A 1 115 ? -9.859 0.328 6.096 1.00 91.94 115 ILE A C 1
ATOM 878 O O . ILE A 1 115 ? -9.866 0.857 7.211 1.00 91.94 115 ILE A O 1
ATOM 882 N N . MET A 1 116 ? -9.673 1.028 4.976 1.00 92.88 116 MET A N 1
ATOM 883 C CA . MET A 1 116 ? -9.707 2.487 4.955 1.00 92.88 116 MET A CA 1
ATOM 884 C C . MET A 1 116 ? -11.056 2.999 5.471 1.00 92.88 116 MET A C 1
ATOM 886 O O . MET A 1 116 ? -11.078 3.917 6.288 1.00 92.88 116 MET A O 1
ATOM 890 N N . GLY A 1 117 ? -12.166 2.368 5.074 1.00 93.06 117 GLY A N 1
ATOM 891 C CA . GLY A 1 117 ? -13.499 2.668 5.597 1.00 93.06 117 GLY A CA 1
ATOM 892 C C . GLY A 1 117 ? -13.588 2.519 7.120 1.00 93.06 117 GLY A C 1
ATOM 893 O O . GLY A 1 117 ? -14.035 3.443 7.800 1.00 93.06 117 GLY A O 1
ATOM 894 N N . TRP A 1 118 ? -13.092 1.410 7.680 1.00 92.31 118 TRP A N 1
ATOM 895 C CA . TRP A 1 118 ? -13.008 1.230 9.137 1.00 92.31 118 TRP A CA 1
ATOM 896 C C . TRP A 1 118 ? -12.195 2.340 9.796 1.00 92.31 118 TRP A C 1
ATOM 898 O O . TRP A 1 118 ? -12.640 2.942 10.769 1.00 92.31 118 TRP A O 1
ATOM 908 N N . SER A 1 119 ? -11.034 2.661 9.230 1.00 91.56 119 SER A N 1
ATOM 909 C CA . SER A 1 119 ? -10.153 3.702 9.761 1.00 91.56 119 SER A CA 1
ATOM 910 C C . SER A 1 119 ? -10.852 5.066 9.801 1.00 91.56 119 SER A C 1
ATOM 912 O O . SER A 1 119 ? -10.806 5.743 10.826 1.00 91.56 119 SER A O 1
ATOM 914 N N . LEU A 1 120 ? -11.575 5.441 8.738 1.00 92.00 120 LEU A N 1
ATOM 915 C CA . LEU A 1 120 ? -12.373 6.671 8.710 1.00 92.00 120 LEU A CA 1
ATOM 916 C C . LEU A 1 120 ? -13.469 6.659 9.779 1.00 92.00 120 LEU A C 1
ATOM 918 O O . LEU A 1 120 ? -13.581 7.617 10.540 1.00 92.00 120 LEU A O 1
ATOM 922 N N . ALA A 1 121 ? -14.230 5.568 9.892 1.00 91.00 121 ALA A N 1
ATOM 923 C CA . ALA A 1 121 ? -15.280 5.440 10.900 1.00 91.00 121 ALA A CA 1
ATOM 924 C C . ALA A 1 121 ? -14.736 5.614 12.330 1.00 91.00 121 ALA A C 1
ATOM 926 O O . ALA A 1 121 ? -15.369 6.254 13.173 1.00 91.00 121 ALA A O 1
ATOM 927 N N . TYR A 1 122 ? -13.552 5.060 12.599 1.00 90.62 122 TYR A N 1
ATOM 928 C CA . TYR A 1 122 ? -12.902 5.139 13.904 1.00 90.62 122 TYR A CA 1
ATOM 929 C C . TYR A 1 122 ? -12.361 6.532 14.226 1.00 90.62 122 TYR A C 1
ATOM 931 O O . TYR A 1 122 ? -12.412 6.916 15.390 1.00 90.62 122 TYR A O 1
ATOM 939 N N . ILE A 1 123 ? -11.925 7.321 13.235 1.00 90.81 123 ILE A N 1
ATOM 940 C CA . ILE A 1 123 ? -11.522 8.723 13.455 1.00 90.81 123 ILE A CA 1
ATOM 941 C C . ILE A 1 123 ? -12.684 9.527 14.052 1.00 90.81 123 ILE A C 1
ATOM 943 O O . ILE A 1 123 ? -12.507 10.209 15.060 1.00 90.81 123 ILE A O 1
ATOM 947 N N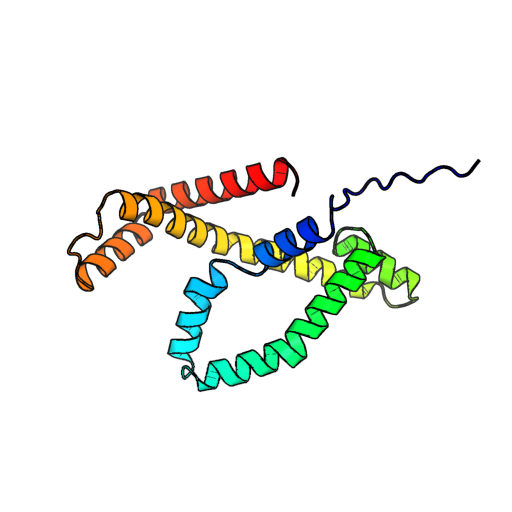 . PHE A 1 124 ? -13.887 9.409 13.481 1.00 88.38 124 PHE A N 1
ATOM 948 C CA . PHE A 1 124 ? -15.058 10.134 13.985 1.00 88.38 124 PHE A CA 1
ATOM 949 C C . PHE A 1 124 ? -15.511 9.636 15.361 1.00 88.38 124 PHE A C 1
ATOM 951 O O . PHE A 1 124 ? -15.846 10.448 16.218 1.00 88.38 124 PHE A O 1
ATOM 958 N N . ARG A 1 125 ? -15.478 8.319 15.602 1.00 88.31 125 ARG A N 1
ATOM 959 C CA . ARG A 1 125 ? -15.821 7.731 16.912 1.00 88.31 125 ARG A CA 1
ATOM 960 C C . ARG A 1 125 ? -14.821 8.113 18.003 1.00 88.31 125 ARG A C 1
ATOM 962 O O . ARG A 1 125 ? -15.214 8.382 19.134 1.00 88.31 125 ARG A O 1
ATOM 969 N N . ALA A 1 126 ? -13.534 8.160 17.666 1.00 88.69 126 ALA A N 1
ATOM 970 C CA . ALA A 1 126 ? -12.504 8.619 18.586 1.00 88.69 126 ALA A CA 1
ATOM 971 C C . ALA A 1 126 ? -12.686 10.102 18.916 1.00 88.69 126 ALA A C 1
ATOM 973 O O . ALA A 1 126 ? -12.665 10.470 20.085 1.00 88.69 126 ALA A O 1
ATOM 974 N N . GLY A 1 127 ? -12.960 10.932 17.905 1.00 89.81 127 GLY A N 1
ATOM 975 C CA . GLY A 1 127 ? -13.256 12.351 18.102 1.00 89.81 127 GLY A CA 1
ATOM 976 C C . GLY A 1 127 ? -14.546 12.625 18.884 1.00 89.81 127 GLY A C 1
ATOM 977 O O . GLY A 1 127 ? -14.656 13.675 19.506 1.00 89.81 127 GLY A O 1
ATOM 978 N N . SER A 1 128 ? -15.508 11.695 18.890 1.00 90.25 128 SER A N 1
ATOM 979 C CA . SER A 1 128 ? -16.757 11.821 19.651 1.00 90.25 128 SER A CA 1
ATOM 980 C C . SER A 1 128 ? -16.661 11.335 21.103 1.00 90.25 128 SER A C 1
ATOM 982 O O . SER A 1 128 ? -17.690 11.266 21.769 1.00 90.25 128 SER A O 1
ATOM 984 N N . GLY A 1 129 ? -15.480 10.918 21.574 1.00 87.31 129 GLY A N 1
ATOM 985 C CA . GLY A 1 129 ? -15.295 10.391 22.931 1.00 87.31 129 GLY A CA 1
ATOM 986 C C . GLY A 1 129 ? -15.828 8.968 23.140 1.00 87.31 129 GLY A C 1
ATOM 987 O O . GLY A 1 129 ? -15.961 8.523 24.274 1.00 87.31 129 GLY A O 1
ATOM 988 N N . ALA A 1 130 ? -16.112 8.207 22.072 1.00 84.88 130 ALA A N 1
ATOM 989 C CA . ALA A 1 130 ? -16.728 6.875 22.186 1.00 84.88 130 ALA A CA 1
ATOM 990 C C . ALA A 1 130 ? -15.843 5.820 22.884 1.00 84.88 130 ALA A C 1
ATOM 992 O O . ALA A 1 130 ? -16.321 4.732 23.196 1.00 84.88 130 ALA A O 1
ATOM 993 N N . PHE A 1 131 ? -14.561 6.128 23.098 1.00 87.31 131 PHE A N 1
ATOM 994 C CA . PHE A 1 131 ? -13.597 5.263 23.782 1.00 87.31 131 PHE A CA 1
ATOM 995 C C . PHE A 1 131 ? -13.214 5.776 25.181 1.00 87.31 131 PHE A C 1
ATOM 997 O O . PHE A 1 131 ? -12.353 5.183 25.828 1.00 87.31 131 PHE A O 1
ATOM 1004 N N . GLU A 1 132 ? -13.808 6.872 25.665 1.00 89.06 132 GLU A N 1
ATOM 1005 C CA . GLU A 1 132 ? -13.494 7.402 26.995 1.00 89.06 132 GLU A CA 1
ATOM 1006 C C . GLU A 1 132 ? -13.940 6.430 28.092 1.00 89.06 132 GLU A C 1
ATOM 1008 O O . GLU A 1 132 ? -15.110 6.065 28.189 1.00 89.06 132 GLU A O 1
ATOM 1013 N N . GLY A 1 133 ? -12.984 5.983 28.911 1.00 86.19 133 GLY A N 1
ATOM 1014 C CA . GLY A 1 133 ? -13.230 4.996 29.965 1.00 86.19 133 GLY A CA 1
ATOM 1015 C C . GLY A 1 133 ? -13.554 3.588 29.455 1.00 86.19 133 GLY A C 1
ATOM 1016 O O . GLY A 1 133 ? -13.945 2.746 30.260 1.00 86.19 133 GLY A O 1
ATOM 1017 N N . ALA A 1 134 ? -13.395 3.327 28.151 1.00 88.31 134 ALA A N 1
ATOM 1018 C CA . ALA A 1 134 ? -13.720 2.035 27.569 1.00 88.31 134 ALA A CA 1
ATOM 1019 C C . ALA A 1 134 ? -12.707 0.960 27.984 1.00 88.31 134 ALA A C 1
ATOM 1021 O O . ALA A 1 134 ? -11.495 1.130 27.828 1.00 88.31 134 ALA A O 1
ATOM 1022 N N . ASP A 1 135 ? -13.204 -0.177 28.464 1.00 90.94 135 ASP A N 1
ATOM 1023 C CA . ASP A 1 135 ? -12.381 -1.358 28.703 1.00 90.94 135 ASP A CA 1
ATOM 1024 C C . ASP A 1 135 ? -12.193 -2.205 27.425 1.00 90.94 135 ASP A C 1
ATOM 1026 O O . ASP A 1 135 ? -12.711 -1.910 26.337 1.00 90.94 135 ASP A O 1
ATOM 1030 N N . ALA A 1 136 ? -11.414 -3.285 27.537 1.00 90.38 136 ALA A N 1
ATOM 1031 C CA . ALA A 1 136 ? -11.138 -4.176 26.411 1.00 90.38 136 ALA A CA 1
ATOM 1032 C C . ALA A 1 136 ? -12.406 -4.861 25.862 1.00 90.38 136 ALA A C 1
ATOM 1034 O O . ALA A 1 136 ? -12.506 -5.100 24.656 1.00 90.38 136 ALA A O 1
ATOM 1035 N N . SER A 1 137 ? -13.381 -5.164 26.723 1.00 91.06 137 SER A N 1
ATOM 1036 C CA . SER A 1 137 ? -14.631 -5.819 26.328 1.00 91.06 137 SER A CA 1
ATOM 1037 C C . SER A 1 137 ? -15.538 -4.861 25.553 1.00 91.06 137 SER A C 1
ATOM 1039 O O . SER A 1 137 ? -16.060 -5.218 24.497 1.00 91.06 137 SER A O 1
ATOM 1041 N N . GLN A 1 138 ? -15.633 -3.612 26.008 1.00 89.75 138 GLN A N 1
ATOM 1042 C CA . GLN A 1 138 ? -16.397 -2.549 25.364 1.00 89.75 138 GLN A CA 1
ATOM 1043 C C . GLN A 1 138 ? -15.779 -2.168 24.017 1.00 89.75 138 GLN A C 1
ATOM 1045 O O . GLN A 1 138 ? -16.488 -2.037 23.020 1.00 89.75 138 GLN A O 1
ATOM 1050 N N . THR A 1 139 ? -14.448 -2.080 23.947 1.00 89.62 139 THR A N 1
ATOM 1051 C CA . THR A 1 139 ? -13.729 -1.822 22.688 1.00 89.62 139 THR A CA 1
ATOM 1052 C C . THR A 1 139 ? -13.987 -2.925 21.660 1.00 89.62 139 THR A C 1
ATOM 1054 O O . THR A 1 139 ? -14.202 -2.644 20.478 1.00 89.62 139 THR A O 1
ATOM 1057 N N . ARG A 1 140 ? -14.025 -4.185 22.107 1.00 89.56 140 ARG A N 1
ATOM 1058 C CA . ARG A 1 140 ? -14.360 -5.325 21.250 1.00 89.56 140 ARG A CA 1
ATOM 1059 C C . ARG A 1 140 ? -15.806 -5.273 20.760 1.00 89.56 140 ARG A C 1
ATOM 1061 O O . ARG A 1 140 ? -16.029 -5.444 19.567 1.00 89.56 140 ARG A O 1
ATOM 1068 N N . GLN A 1 141 ? -16.767 -4.981 21.634 1.00 90.50 141 GLN A N 1
ATOM 1069 C CA . GLN A 1 141 ? -18.173 -4.836 21.241 1.00 90.50 141 GLN A CA 1
ATOM 1070 C C . GLN A 1 141 ? -18.378 -3.697 20.238 1.00 90.50 141 GLN A C 1
ATOM 1072 O O . GLN A 1 141 ? -19.127 -3.849 19.277 1.00 90.50 141 GLN A O 1
ATOM 1077 N N . LEU A 1 142 ? -17.679 -2.570 20.413 1.00 88.44 142 LEU A N 1
ATOM 1078 C CA . LEU A 1 142 ? -17.700 -1.467 19.451 1.00 88.44 142 LEU A CA 1
ATOM 1079 C C . LEU A 1 142 ? -17.195 -1.909 18.073 1.00 88.44 142 LEU A C 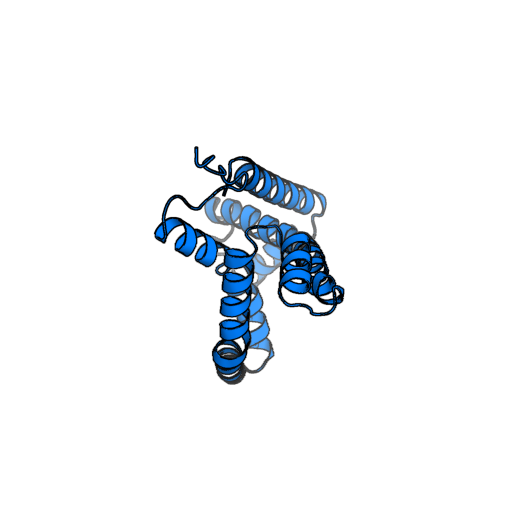1
ATOM 1081 O O . LEU A 1 142 ? -17.788 -1.538 17.062 1.00 88.44 142 LEU A O 1
ATOM 1085 N N . PHE A 1 143 ? -16.133 -2.716 18.027 1.00 90.00 143 PHE A N 1
ATOM 1086 C CA . PHE A 1 143 ? -15.631 -3.285 16.778 1.00 90.00 143 PHE A CA 1
ATOM 1087 C C . PHE A 1 143 ? -16.622 -4.266 16.148 1.00 90.00 143 PHE A C 1
ATOM 1089 O O . PHE A 1 143 ? -16.926 -4.145 14.963 1.00 90.00 143 PHE A O 1
ATOM 1096 N N . GLU A 1 144 ? -17.180 -5.187 16.933 1.00 91.12 144 GLU A N 1
ATOM 1097 C CA . GLU A 1 144 ? -18.187 -6.145 16.463 1.00 91.12 144 GLU A CA 1
ATOM 1098 C C . GLU A 1 144 ? -19.437 -5.430 15.927 1.00 91.12 144 GLU A C 1
ATOM 1100 O O . GLU A 1 144 ? -19.965 -5.818 14.889 1.00 91.12 144 GLU A O 1
ATOM 1105 N N . ALA A 1 145 ? -19.849 -4.321 16.546 1.00 88.19 145 ALA A N 1
ATOM 1106 C CA . ALA A 1 145 ? -20.943 -3.485 16.057 1.00 88.19 145 ALA A CA 1
ATOM 1107 C C . ALA A 1 145 ? -20.611 -2.750 14.746 1.00 88.19 145 ALA A C 1
ATOM 1109 O O . ALA A 1 145 ? -21.503 -2.502 13.940 1.00 88.19 145 ALA A O 1
ATOM 1110 N N . VAL A 1 146 ? -19.345 -2.378 14.519 1.00 85.56 146 VAL A N 1
ATOM 1111 C CA . VAL A 1 146 ? -18.906 -1.769 13.250 1.00 85.56 146 VAL A CA 1
ATOM 1112 C C . VAL A 1 146 ? -18.843 -2.815 12.143 1.00 85.56 146 VAL A C 1
ATOM 1114 O O . VAL A 1 146 ? -19.303 -2.556 11.036 1.00 85.56 146 VAL A O 1
ATOM 1117 N N . VAL A 1 147 ? -18.282 -3.990 12.428 1.00 88.62 147 VAL A N 1
ATOM 1118 C CA . VAL A 1 147 ? -18.127 -5.061 11.435 1.00 88.62 147 VAL A CA 1
ATOM 1119 C C . VAL A 1 147 ? -19.458 -5.765 11.142 1.00 88.62 147 VAL A C 1
ATOM 1121 O O . VAL A 1 147 ? -19.667 -6.245 10.031 1.00 88.62 147 VAL A O 1
ATOM 1124 N N . GLY A 1 148 ? -20.376 -5.794 12.108 1.00 91.44 148 GLY A N 1
ATOM 1125 C CA . GLY A 1 148 ? -21.695 -6.416 11.992 1.00 91.44 148 GLY A CA 1
ATOM 1126 C C . GLY A 1 148 ? -22.768 -5.575 11.292 1.00 91.44 148 GLY A C 1
ATOM 1127 O O . GLY A 1 148 ? -23.902 -6.035 11.204 1.00 91.44 148 GLY A O 1
ATOM 1128 N N . ASP A 1 149 ? -22.445 -4.372 10.805 1.00 92.94 149 ASP A N 1
ATOM 1129 C CA . ASP A 1 149 ? -23.386 -3.439 10.164 1.00 92.94 149 ASP A CA 1
ATOM 1130 C C . ASP A 1 149 ? -23.004 -3.210 8.683 1.00 92.94 149 ASP A C 1
ATOM 1132 O O . ASP A 1 149 ? -22.225 -2.300 8.368 1.00 92.94 149 ASP A O 1
ATOM 1136 N N . PRO A 1 150 ? -23.515 -4.038 7.747 1.00 91.69 150 PRO A N 1
ATOM 1137 C CA . PRO A 1 150 ? -23.113 -3.990 6.342 1.00 91.69 150 PRO A CA 1
ATOM 1138 C C . PRO A 1 150 ? -23.403 -2.649 5.667 1.00 91.69 150 PRO A C 1
ATOM 1140 O O . PRO A 1 150 ? -22.616 -2.202 4.833 1.00 91.69 150 PRO A O 1
ATOM 1143 N N . GLU A 1 151 ? -24.503 -1.985 6.027 1.00 92.12 151 GLU A N 1
ATOM 1144 C CA . GLU A 1 151 ? -24.889 -0.704 5.429 1.00 92.12 151 GLU A CA 1
ATOM 1145 C C . GLU A 1 151 ? -23.887 0.390 5.794 1.00 92.12 151 GLU A C 1
ATOM 1147 O O . GLU A 1 151 ? -23.392 1.109 4.919 1.00 92.12 151 GLU A O 1
ATOM 1152 N N . ARG A 1 152 ? -23.507 0.478 7.076 1.00 89.75 152 ARG A N 1
ATOM 1153 C CA . ARG A 1 152 ? -22.477 1.430 7.508 1.00 89.75 152 ARG A CA 1
ATOM 1154 C C . ARG A 1 152 ? -21.110 1.103 6.926 1.00 89.75 152 ARG A C 1
ATOM 1156 O O . ARG A 1 152 ? -20.380 2.026 6.564 1.00 89.75 152 ARG A O 1
ATOM 1163 N N . LEU A 1 153 ? -20.753 -0.175 6.810 1.00 92.38 153 LEU A N 1
ATOM 1164 C CA . LEU A 1 153 ? -19.499 -0.575 6.172 1.00 92.38 153 LEU A CA 1
ATOM 1165 C C . LEU A 1 153 ? -19.439 -0.149 4.707 1.00 92.38 153 LEU A C 1
ATOM 1167 O O . LEU A 1 153 ? -18.435 0.425 4.282 1.00 92.38 153 LEU A O 1
ATOM 1171 N N . LEU A 1 154 ? -20.516 -0.378 3.953 1.00 94.31 154 LEU A N 1
ATOM 1172 C CA . LEU A 1 154 ? -20.618 0.042 2.557 1.00 94.31 154 LEU A CA 1
ATOM 1173 C C . LEU A 1 154 ? -20.552 1.563 2.420 1.00 94.31 154 LEU A C 1
ATOM 1175 O O . LEU A 1 154 ? -19.882 2.061 1.513 1.00 94.31 154 LEU A O 1
ATOM 1179 N N . LEU A 1 155 ? -21.178 2.307 3.335 1.00 95.19 155 LEU A N 1
ATOM 1180 C CA . LEU A 1 155 ? -21.096 3.766 3.365 1.00 95.19 155 LEU A CA 1
ATOM 1181 C C . LEU A 1 155 ? -19.648 4.243 3.547 1.00 95.19 155 LEU A C 1
ATOM 1183 O O . LEU A 1 155 ? -19.147 5.005 2.721 1.00 95.19 155 LEU A O 1
ATOM 1187 N N . TRP A 1 156 ? -18.949 3.773 4.585 1.00 95.06 156 TRP A N 1
ATOM 1188 C CA . TRP A 1 156 ? -17.571 4.192 4.865 1.00 95.06 156 TRP A CA 1
ATOM 1189 C C . TRP A 1 156 ? -16.578 3.742 3.794 1.00 95.06 156 TRP A C 1
ATOM 1191 O O . TRP A 1 156 ? -15.686 4.507 3.427 1.00 95.06 156 TRP A O 1
ATOM 1201 N N . HIS A 1 157 ? -16.757 2.537 3.251 1.00 95.44 157 HIS A N 1
ATOM 1202 C CA . HIS A 1 157 ? -16.019 2.063 2.084 1.00 95.44 157 HIS A CA 1
ATOM 1203 C C . HIS A 1 157 ? -16.212 3.002 0.885 1.00 95.44 157 HIS A C 1
ATOM 1205 O O . HIS A 1 157 ? -15.244 3.423 0.253 1.00 95.44 157 HIS A O 1
ATOM 1211 N N . THR A 1 158 ? -17.463 3.360 0.580 1.00 96.12 158 THR A N 1
ATOM 1212 C CA . THR A 1 158 ? -17.786 4.239 -0.552 1.00 96.12 158 THR A CA 1
ATOM 1213 C C . THR A 1 158 ? -17.175 5.620 -0.356 1.00 96.12 158 THR A C 1
ATOM 1215 O O . THR A 1 158 ? -16.560 6.147 -1.278 1.00 96.12 158 THR A O 1
ATOM 1218 N N . ILE A 1 159 ? -17.258 6.179 0.855 1.00 96.19 159 ILE A N 1
ATOM 1219 C CA . ILE A 1 159 ? -16.607 7.449 1.198 1.00 96.19 159 ILE A CA 1
ATOM 1220 C C . ILE A 1 159 ? -15.090 7.353 0.985 1.00 96.19 159 ILE A C 1
ATOM 1222 O O . ILE A 1 159 ? -14.516 8.236 0.348 1.00 96.19 159 ILE A O 1
ATOM 1226 N N . ALA A 1 160 ? -14.443 6.279 1.454 1.00 95.56 160 ALA A N 1
ATOM 1227 C CA . ALA A 1 160 ? -13.007 6.075 1.265 1.00 95.56 160 ALA A CA 1
ATOM 1228 C C . ALA A 1 160 ? -12.629 6.052 -0.226 1.00 95.56 160 ALA A C 1
ATOM 1230 O O . ALA A 1 160 ? -11.741 6.793 -0.644 1.00 95.56 160 ALA A O 1
ATOM 1231 N N . ILE A 1 161 ? -13.347 5.272 -1.042 1.00 96.50 161 ILE A N 1
ATOM 1232 C CA . ILE A 1 161 ? -13.124 5.195 -2.493 1.00 96.50 161 ILE A CA 1
ATOM 1233 C C . ILE A 1 161 ? -13.361 6.541 -3.179 1.00 96.50 161 ILE A C 1
ATOM 1235 O O . ILE A 1 161 ? -12.573 6.927 -4.044 1.00 96.50 161 ILE A O 1
ATOM 1239 N N . VAL A 1 162 ? -14.410 7.276 -2.806 1.00 96.69 162 VAL A N 1
ATOM 1240 C CA . VAL A 1 162 ? -14.696 8.604 -3.368 1.00 96.69 162 VAL A CA 1
ATOM 1241 C C . VAL A 1 162 ? -13.554 9.570 -3.058 1.00 96.69 162 VAL A C 1
ATOM 1243 O O . VAL A 1 162 ? -13.075 10.244 -3.968 1.00 96.69 162 VAL A O 1
ATOM 1246 N N . ILE A 1 163 ? -13.058 9.596 -1.818 1.00 95.12 163 ILE A N 1
ATOM 1247 C CA . ILE A 1 163 ? -11.913 10.435 -1.434 1.00 95.12 163 ILE A CA 1
ATOM 1248 C C . ILE A 1 163 ? -10.674 10.054 -2.249 1.00 95.12 163 ILE A C 1
ATOM 1250 O O . ILE A 1 163 ? -10.052 10.929 -2.855 1.00 95.12 163 ILE A O 1
ATOM 1254 N N . THR A 1 164 ? -10.339 8.762 -2.327 1.00 93.94 164 THR A N 1
ATOM 1255 C CA . THR A 1 164 ? -9.204 8.280 -3.128 1.00 93.94 164 THR A CA 1
ATOM 1256 C C . THR A 1 164 ? -9.350 8.683 -4.595 1.00 93.94 164 THR A C 1
ATOM 1258 O O . THR A 1 164 ? -8.403 9.189 -5.193 1.00 93.94 164 THR A O 1
ATOM 1261 N N . THR A 1 165 ? -10.546 8.536 -5.165 1.00 94.88 165 THR A N 1
ATOM 1262 C CA . THR A 1 165 ? -10.834 8.887 -6.563 1.00 94.88 165 THR A CA 1
ATOM 1263 C C . THR A 1 165 ? -10.676 10.385 -6.803 1.00 94.88 165 THR A C 1
ATOM 1265 O O . THR A 1 165 ? -10.073 10.776 -7.796 1.00 94.88 165 THR A O 1
ATOM 1268 N N . ILE A 1 166 ? -11.158 11.233 -5.890 1.00 95.62 166 ILE A N 1
ATOM 1269 C CA . ILE A 1 166 ? -11.010 12.692 -5.984 1.00 95.62 166 ILE A CA 1
ATOM 1270 C C . ILE A 1 166 ? -9.533 13.096 -5.967 1.00 95.62 166 ILE A C 1
ATOM 1272 O O . ILE A 1 166 ? -9.132 13.961 -6.747 1.00 95.62 166 ILE A O 1
ATOM 1276 N N . VAL A 1 167 ? -8.728 12.484 -5.093 1.00 92.19 167 VAL A N 1
ATOM 1277 C CA . VAL A 1 167 ? -7.286 12.757 -5.009 1.00 92.19 167 VAL A CA 1
ATOM 1278 C C . VAL A 1 167 ? -6.588 12.340 -6.303 1.00 92.19 167 VAL A C 1
ATOM 1280 O O . VAL A 1 167 ? -5.874 13.146 -6.890 1.00 92.19 167 VAL A O 1
ATOM 1283 N N . VAL A 1 168 ? -6.856 11.129 -6.800 1.00 91.12 168 VAL A N 1
ATOM 1284 C CA . VAL A 1 168 ? -6.270 10.632 -8.057 1.00 91.12 168 VAL A CA 1
ATOM 1285 C C . VAL A 1 168 ? -6.706 11.482 -9.257 1.00 91.12 168 VAL A C 1
ATOM 1287 O O . VAL A 1 168 ? -5.881 11.816 -10.105 1.00 91.12 168 VAL A O 1
ATOM 1290 N N . ALA A 1 169 ? -7.976 11.893 -9.318 1.00 90.50 169 ALA A N 1
ATOM 1291 C CA . ALA A 1 169 ? -8.517 12.704 -10.410 1.00 90.50 169 ALA A CA 1
ATOM 1292 C C . ALA A 1 169 ? -7.946 14.131 -10.453 1.00 90.50 169 ALA A C 1
ATOM 1294 O O . ALA A 1 169 ? -7.887 14.731 -11.525 1.00 90.50 169 ALA A O 1
ATOM 1295 N N . ARG A 1 170 ? -7.514 14.683 -9.311 1.00 87.06 170 ARG A N 1
ATOM 1296 C CA . ARG A 1 170 ? -6.858 16.000 -9.237 1.00 87.06 170 ARG A CA 1
ATOM 1297 C C . ARG A 1 170 ? -5.379 15.986 -9.629 1.00 87.06 170 ARG A C 1
ATOM 1299 O O . ARG A 1 170 ? -4.773 17.053 -9.681 1.00 87.06 170 ARG A O 1
ATOM 1306 N N . GLY A 1 171 ? -4.844 14.816 -9.970 1.00 72.62 171 GLY A N 1
ATOM 1307 C CA . GLY A 1 171 ? -3.443 14.624 -10.313 1.0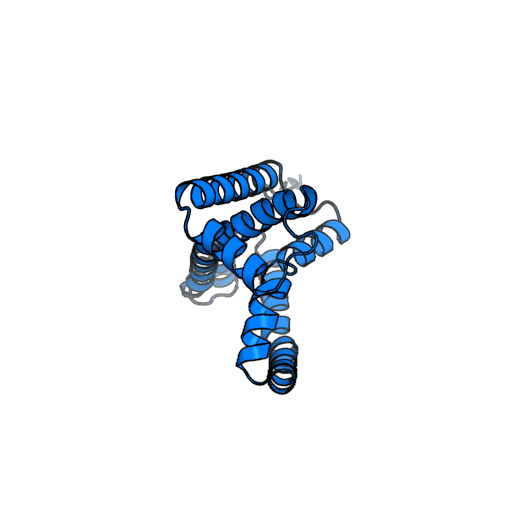0 72.62 171 GLY A CA 1
ATOM 1308 C C . GLY A 1 171 ? -2.611 14.375 -9.062 1.00 72.62 171 GLY A C 1
ATOM 1309 O O . GLY A 1 171 ? -2.525 15.232 -8.182 1.00 72.62 171 GLY A O 1
ATOM 1310 N N . VAL A 1 172 ? -2.012 13.184 -9.007 1.00 60.25 172 VAL A N 1
ATOM 1311 C CA . VAL A 1 172 ? -0.866 12.877 -8.139 1.00 60.25 172 VAL A CA 1
ATOM 1312 C C . VAL A 1 172 ? 0.410 13.234 -8.889 1.00 60.25 172 VAL A C 1
ATOM 1314 O O . VAL A 1 172 ? 0.474 12.909 -10.098 1.00 60.25 172 VAL A O 1
#

Secondary structure (DSSP, 8-state):
-------SS---S-HHHHHHHHHHHHSSHHHHHHHHHHHHHTTTHHHHHHHHHHIIIIIHHHHHHHHHHHHHH-S-HHHHHHHHHHHTT--GGGHHHHHHHHHHHHHHHHHHHHHHHHHHHHHHHHHTTTTTT--HHHHHHHHHHHHT-HHHHHHHHHHHHHHHHHHHHT--

Foldseek 3Di:
DPDPPPPPADDQPDPVSVVVVVVVVVDDPCVVPVVVVVLVVPPHPVVVVVVVVCCVPPVVVVVVVVVVLCVVQVDQLLNSQQVVCVVVVHDSCSSVVSVVVVVVVVVCLVVVLLVQLVVVVVVVCVVVCVCPVNDPVSVVVVVCVCVVDVVSSVVSSVVSVVVVCVVVVVPD

Sequence (172 aa):
MSQLQQSIHPQWSSRMAFILAATGAAVGLGNIWKFPYITGENGGGAFVLVYLVCLALVATPIMISEIMLGRRSRMNPIQGMERLSRESNVSTIWQGVGWLGVVAGFIILSYYAVIMGWSLAYIFRAGSGAFEGADASQTRQLFEAVVGDPERLLLWHTIAIVITTIVVARGV